Protein AF-N1RQD9-F1 (afdb_monomer)

Structure (mmCIF, N/CA/C/O backbone):
data_AF-N1RQD9-F1
#
_entry.id   AF-N1RQD9-F1
#
loop_
_atom_site.group_PDB
_atom_site.id
_atom_site.type_symbol
_atom_site.label_atom_id
_atom_site.label_alt_id
_atom_site.label_comp_id
_atom_site.label_asym_id
_atom_site.label_entity_id
_atom_site.label_seq_id
_atom_site.pdbx_PDB_ins_code
_atom_site.Cartn_x
_atom_site.Cartn_y
_atom_site.Cartn_z
_atom_site.occupancy
_atom_site.B_iso_or_equiv
_atom_site.auth_seq_id
_atom_site.auth_comp_id
_atom_site.auth_asym_id
_atom_site.auth_atom_id
_atom_site.pdbx_PDB_model_num
ATOM 1 N N . MET A 1 1 ? 2.187 -6.759 -18.958 1.00 49.72 1 MET A N 1
ATOM 2 C CA . MET A 1 1 ? 1.749 -5.370 -18.717 1.00 49.72 1 MET A CA 1
ATOM 3 C C . MET A 1 1 ? 0.652 -5.446 -17.679 1.00 49.72 1 MET A C 1
ATOM 5 O O . MET A 1 1 ? -0.322 -6.141 -17.935 1.00 49.72 1 MET A O 1
ATOM 9 N N . ALA A 1 2 ? 0.857 -4.864 -16.498 1.00 62.41 2 ALA A N 1
ATOM 10 C CA . ALA A 1 2 ? -0.220 -4.725 -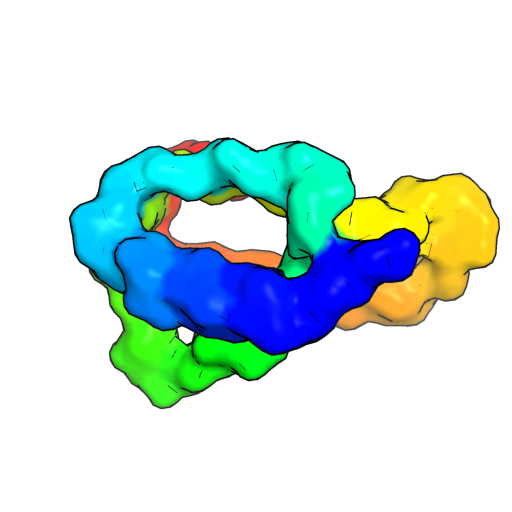15.523 1.00 62.41 2 ALA A CA 1
ATOM 11 C C . ALA A 1 2 ? -1.31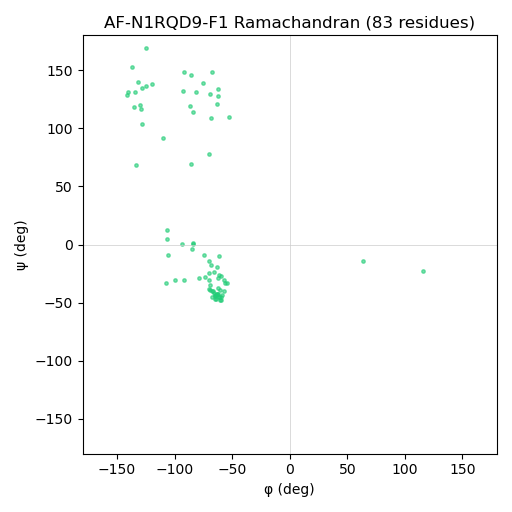6 -3.843 -16.139 1.00 62.41 2 ALA A C 1
ATOM 13 O O . ALA A 1 2 ? -0.998 -2.839 -16.777 1.00 62.41 2 ALA A O 1
ATOM 14 N N . ASP A 1 3 ? -2.576 -4.253 -16.015 1.00 71.94 3 ASP A N 1
ATOM 15 C CA . ASP A 1 3 ? -3.698 -3.497 -16.563 1.00 71.94 3 ASP A CA 1
ATOM 16 C C . ASP A 1 3 ? -4.149 -2.435 -15.541 1.00 71.94 3 ASP A C 1
ATOM 18 O O . ASP A 1 3 ? -4.543 -2.787 -14.421 1.00 71.94 3 ASP A O 1
ATOM 22 N N . PRO A 1 4 ? -4.099 -1.135 -15.884 1.00 70.94 4 PRO A N 1
ATOM 23 C CA . PRO A 1 4 ? -4.475 -0.070 -14.956 1.00 70.94 4 PRO A CA 1
ATOM 24 C C . PRO A 1 4 ? -5.972 -0.096 -14.596 1.00 70.94 4 PRO A C 1
ATOM 26 O O . PRO A 1 4 ? -6.356 0.368 -13.522 1.00 70.94 4 PRO A O 1
ATOM 29 N N . GLY A 1 5 ? -6.826 -0.678 -15.444 1.00 78.12 5 GLY A N 1
ATOM 30 C CA . GLY A 1 5 ? -8.241 -0.901 -15.147 1.00 78.12 5 GLY A CA 1
ATOM 31 C C . GLY A 1 5 ? -8.450 -1.956 -14.059 1.00 78.12 5 GLY A C 1
ATOM 32 O O . GLY A 1 5 ? -9.281 -1.764 -13.168 1.00 78.12 5 GLY A O 1
ATOM 33 N N . VAL A 1 6 ? -7.651 -3.026 -14.066 1.00 80.62 6 VAL A N 1
ATOM 34 C CA . VAL A 1 6 ? -7.650 -4.052 -13.008 1.00 80.62 6 VAL A CA 1
ATOM 35 C C . VAL A 1 6 ? -7.165 -3.469 -11.677 1.00 80.62 6 VAL A C 1
ATOM 37 O O . VAL A 1 6 ? -7.783 -3.729 -10.643 1.00 80.62 6 VAL A O 1
ATOM 40 N N . ALA A 1 7 ? -6.124 -2.629 -11.693 1.00 80.56 7 ALA A N 1
ATOM 41 C CA . ALA A 1 7 ? -5.639 -1.936 -10.497 1.00 80.56 7 ALA A CA 1
ATOM 42 C C . ALA A 1 7 ? -6.717 -1.034 -9.873 1.00 80.56 7 ALA A C 1
ATOM 44 O O . ALA A 1 7 ? -6.967 -1.107 -8.668 1.00 80.56 7 ALA A O 1
ATOM 45 N N . ALA A 1 8 ? -7.424 -0.256 -10.698 1.00 80.00 8 ALA A N 1
ATOM 46 C CA . ALA A 1 8 ? -8.513 0.603 -10.241 1.00 80.00 8 ALA A CA 1
ATOM 47 C C . ALA A 1 8 ? -9.723 -0.191 -9.715 1.00 80.00 8 ALA A C 1
ATOM 49 O O . ALA A 1 8 ? -10.322 0.183 -8.703 1.00 80.00 8 ALA A O 1
ATOM 50 N N . ALA A 1 9 ? -10.086 -1.297 -10.372 1.00 83.12 9 ALA A N 1
ATOM 51 C CA . ALA A 1 9 ? -11.170 -2.164 -9.916 1.00 83.12 9 ALA A CA 1
ATOM 52 C C . ALA A 1 9 ? -10.848 -2.805 -8.556 1.00 83.12 9 ALA A C 1
ATOM 54 O O . ALA A 1 9 ? -11.695 -2.802 -7.660 1.00 83.12 9 ALA A O 1
ATOM 55 N N . LEU A 1 10 ? -9.614 -3.288 -8.377 1.00 81.69 10 LEU A N 1
ATOM 56 C CA . LEU A 1 10 ? -9.144 -3.854 -7.112 1.00 81.69 10 LEU A CA 1
ATOM 57 C C . LEU A 1 10 ? -9.103 -2.811 -5.995 1.00 81.69 10 LEU A C 1
ATOM 59 O O . LEU A 1 10 ? -9.571 -3.100 -4.898 1.00 81.69 10 LEU A O 1
ATOM 63 N N . ALA A 1 11 ? -8.617 -1.599 -6.273 1.00 83.00 11 ALA A N 1
ATOM 64 C CA . ALA A 1 11 ? -8.596 -0.505 -5.303 1.00 83.00 11 ALA A CA 1
ATOM 65 C C . ALA A 1 11 ? -9.999 -0.153 -4.788 1.00 83.00 11 ALA A C 1
ATOM 67 O O . ALA A 1 11 ? -10.209 0.005 -3.587 1.00 83.00 11 ALA A O 1
ATOM 68 N N . ARG A 1 12 ? -10.986 -0.095 -5.690 1.00 80.69 12 ARG A N 1
ATOM 69 C CA . ARG A 1 12 ? -12.383 0.170 -5.318 1.00 80.69 12 ARG A CA 1
ATOM 70 C C . ARG A 1 12 ? -13.017 -1.000 -4.568 1.00 80.69 12 ARG A C 1
ATOM 72 O O . ARG A 1 12 ? -13.786 -0.784 -3.636 1.00 80.69 12 ARG A O 1
ATOM 79 N N . GLY A 1 13 ? -12.699 -2.232 -4.964 1.00 80.94 13 GLY A N 1
ATOM 80 C CA . GLY A 1 13 ? -13.177 -3.441 -4.294 1.00 80.94 13 GLY A CA 1
ATOM 81 C C . GLY A 1 13 ? -12.561 -3.655 -2.909 1.00 80.94 13 GLY A C 1
ATOM 82 O O . GLY A 1 13 ? -13.178 -4.294 -2.059 1.00 80.94 13 GLY A O 1
ATOM 83 N N . SER A 1 14 ? -11.374 -3.099 -2.649 1.00 81.94 14 SER A N 1
ATOM 84 C CA . SER A 1 14 ? -10.651 -3.312 -1.396 1.00 81.94 14 SER A CA 1
ATOM 85 C C . SER A 1 14 ? -11.062 -2.385 -0.250 1.00 81.94 14 SER A C 1
ATOM 87 O O . SER A 1 14 ? -10.604 -2.597 0.869 1.00 81.94 14 SER A O 1
ATOM 89 N N . PHE A 1 15 ? -11.963 -1.415 -0.458 1.00 78.06 15 PHE A N 1
ATOM 90 C CA . PHE A 1 15 ? -12.423 -0.512 0.613 1.00 78.06 15 PHE A CA 1
ATOM 91 C C . PHE A 1 15 ? -13.034 -1.229 1.827 1.00 78.06 15 PHE A C 1
ATOM 93 O O . PHE A 1 15 ? -12.913 -0.739 2.949 1.00 78.06 15 PHE A O 1
ATOM 100 N N . GLY A 1 16 ? -13.660 -2.390 1.617 1.00 78.38 16 GLY A N 1
ATOM 101 C CA . GLY A 1 16 ? -14.226 -3.215 2.689 1.00 78.38 16 GLY A CA 1
ATOM 102 C C . GLY A 1 16 ? -13.296 -4.311 3.218 1.00 78.38 16 GLY A 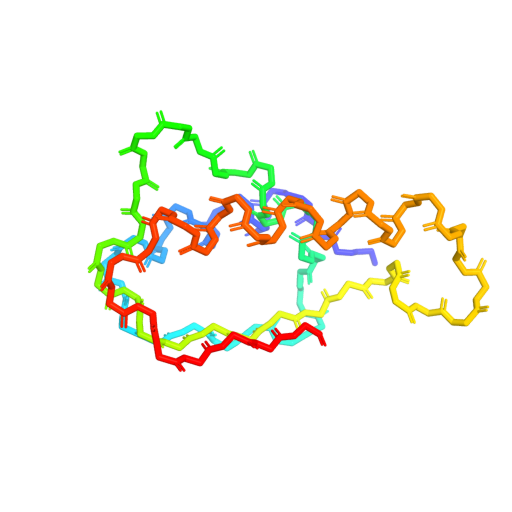C 1
ATOM 103 O O . GLY A 1 16 ? -13.709 -5.078 4.084 1.00 78.38 16 GLY A O 1
ATOM 104 N N . LEU A 1 17 ? -12.075 -4.435 2.690 1.00 83.31 17 LEU A N 1
ATOM 105 C CA . LEU A 1 17 ? -11.155 -5.510 3.056 1.00 83.31 17 LEU A CA 1
ATOM 106 C C . LEU A 1 17 ? -10.235 -5.099 4.204 1.00 83.31 17 LEU A C 1
ATOM 108 O O . LEU A 1 17 ? -9.829 -3.947 4.325 1.00 83.31 17 LEU A O 1
ATOM 112 N N . THR A 1 18 ? -9.856 -6.087 5.012 1.00 84.56 18 THR A N 1
ATOM 113 C CA . THR A 1 18 ? -8.887 -5.918 6.104 1.00 84.56 18 THR A CA 1
ATOM 114 C C . THR A 1 18 ? -7.459 -6.211 5.667 1.00 84.56 18 THR A C 1
ATOM 116 O O . THR A 1 18 ? -6.506 -5.626 6.169 1.00 84.56 18 THR A O 1
ATOM 119 N N . ARG A 1 19 ? -7.286 -7.115 4.706 1.00 83.06 19 ARG A N 1
ATOM 120 C CA . ARG A 1 19 ? -5.977 -7.514 4.195 1.00 83.06 19 ARG A CA 1
ATOM 121 C C . ARG A 1 19 ? -6.019 -7.547 2.679 1.00 83.06 19 ARG A C 1
ATOM 123 O O . ARG A 1 19 ? -6.928 -8.150 2.112 1.00 83.06 19 ARG A O 1
ATOM 130 N N . LEU A 1 20 ? -5.032 -6.929 2.043 1.00 83.12 20 LEU A N 1
ATOM 131 C CA . LEU A 1 20 ? -4.876 -6.933 0.596 1.00 83.12 20 LEU A CA 1
ATOM 132 C C 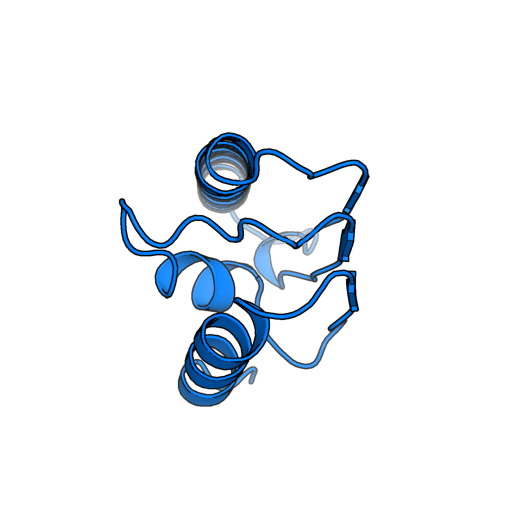. LEU A 1 20 ? -3.452 -7.356 0.242 1.00 83.12 20 LEU A C 1
ATOM 134 O O . LEU A 1 20 ? -2.490 -6.668 0.569 1.00 83.12 20 LEU A O 1
ATOM 138 N N . HIS A 1 21 ? -3.323 -8.484 -0.446 1.00 81.25 21 HIS A N 1
ATOM 139 C CA . HIS A 1 21 ? -2.036 -8.994 -0.901 1.00 81.25 21 HIS A CA 1
ATOM 140 C C . HIS A 1 21 ? -2.141 -9.278 -2.394 1.00 81.25 21 HIS A C 1
ATOM 142 O O . HIS A 1 21 ? -2.780 -10.252 -2.796 1.00 81.25 21 HIS A O 1
ATOM 148 N N . VAL A 1 22 ? -1.572 -8.396 -3.215 1.00 76.56 22 VAL A N 1
ATOM 149 C CA . VAL A 1 22 ? -1.677 -8.491 -4.678 1.00 76.56 22 VAL A CA 1
ATOM 150 C C . VAL A 1 22 ? -0.299 -8.281 -5.313 1.00 76.56 22 VAL A C 1
ATOM 152 O O . VAL A 1 22 ? -0.048 -7.260 -5.955 1.00 76.56 22 VAL A O 1
ATOM 155 N N . PRO A 1 23 ? 0.630 -9.231 -5.121 1.00 69.44 23 PRO A N 1
ATOM 156 C CA . PRO A 1 23 ? 1.946 -9.160 -5.729 1.00 69.44 23 PRO A CA 1
ATOM 157 C C . PRO A 1 23 ? 1.845 -9.503 -7.222 1.00 69.44 23 PRO A C 1
ATOM 159 O O . PRO A 1 23 ? 1.126 -10.420 -7.618 1.00 69.44 23 PRO A O 1
ATOM 162 N N . TYR A 1 24 ? 2.572 -8.768 -8.057 1.00 69.69 24 TYR A N 1
ATOM 163 C CA . TYR A 1 24 ? 2.756 -8.965 -9.502 1.00 69.69 24 TYR A CA 1
ATOM 164 C C . TYR A 1 24 ? 1.523 -8.850 -10.416 1.00 69.69 24 TYR A C 1
ATOM 166 O O . TYR A 1 24 ? 1.700 -8.737 -11.629 1.00 69.69 24 TYR A O 1
ATOM 174 N N . MET A 1 25 ? 0.291 -8.857 -9.896 1.00 71.06 25 MET A N 1
ATOM 175 C CA . MET A 1 25 ? -0.911 -8.738 -10.740 1.00 71.06 25 MET A CA 1
ATOM 176 C C . MET A 1 25 ? -1.199 -7.298 -11.173 1.00 71.06 25 MET A C 1
ATOM 178 O O . MET A 1 25 ? -1.781 -7.083 -12.236 1.00 71.06 25 MET A O 1
ATOM 182 N N . ILE A 1 26 ? -0.805 -6.319 -10.359 1.00 79.94 26 ILE A N 1
ATOM 183 C CA . ILE A 1 26 ? -1.025 -4.893 -10.609 1.00 79.94 26 ILE A CA 1
ATOM 184 C C . ILE A 1 26 ? 0.230 -4.100 -10.262 1.00 79.94 26 ILE A C 1
ATOM 186 O O . ILE A 1 26 ? 1.004 -4.520 -9.402 1.00 79.94 26 ILE A O 1
ATOM 190 N N . ASP A 1 27 ? 0.419 -2.955 -10.915 1.00 83.62 27 ASP A N 1
ATOM 191 C CA . ASP A 1 27 ? 1.446 -2.009 -10.491 1.00 83.62 27 ASP A CA 1
ATOM 192 C C . ASP A 1 27 ? 0.916 -1.166 -9.326 1.00 83.62 27 ASP A C 1
ATOM 194 O O . ASP A 1 27 ? -0.191 -0.619 -9.396 1.00 83.62 27 ASP A O 1
ATOM 198 N N . ALA A 1 28 ? 1.705 -1.056 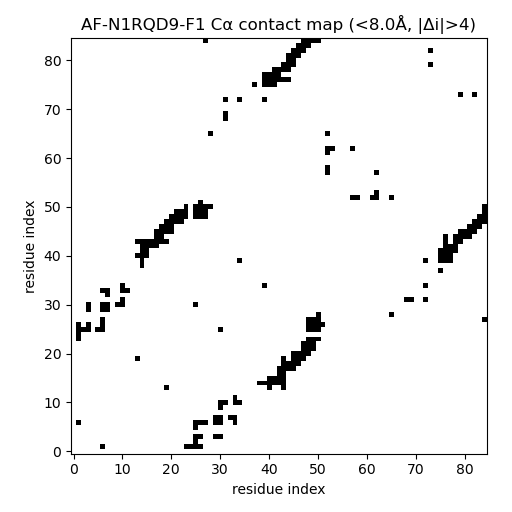-8.255 1.00 82.81 28 ALA A N 1
ATOM 199 C CA . ALA A 1 28 ? 1.342 -0.246 -7.096 1.00 82.81 28 ALA A CA 1
ATOM 200 C C . ALA A 1 28 ? 1.052 1.218 -7.472 1.00 82.81 28 ALA A C 1
ATOM 202 O O . ALA A 1 28 ? 0.159 1.828 -6.891 1.00 82.81 28 ALA A O 1
ATOM 203 N N . TRP A 1 29 ? 1.737 1.762 -8.482 1.00 82.25 29 TRP A N 1
ATOM 204 C CA . TRP A 1 29 ? 1.510 3.118 -8.977 1.00 82.25 29 TRP A CA 1
ATOM 205 C C . TRP A 1 29 ? 0.075 3.317 -9.470 1.00 82.25 29 TRP A C 1
ATOM 207 O O . TRP A 1 29 ? -0.601 4.274 -9.089 1.00 82.25 29 TRP A O 1
ATOM 217 N N . ASP A 1 30 ? -0.426 2.389 -10.285 1.00 82.06 30 ASP A N 1
ATOM 218 C CA . ASP A 1 30 ? -1.785 2.474 -10.819 1.00 82.06 30 ASP A CA 1
ATOM 219 C C . ASP A 1 30 ? -2.841 2.151 -9.754 1.00 82.06 30 ASP A C 1
ATOM 221 O O . ASP A 1 30 ? -3.939 2.710 -9.788 1.00 82.06 30 ASP A O 1
ATOM 225 N N . PHE A 1 31 ? -2.497 1.332 -8.755 1.00 83.12 31 PHE A N 1
ATOM 226 C CA . PHE A 1 31 ? -3.338 1.122 -7.577 1.00 83.12 31 PHE A CA 1
ATOM 227 C C . PHE A 1 31 ? -3.473 2.402 -6.739 1.00 83.12 31 PHE A C 1
ATOM 229 O O . PHE A 1 31 ? -4.579 2.768 -6.341 1.00 83.12 31 PHE A O 1
ATOM 236 N N . PHE A 1 32 ? -2.373 3.127 -6.511 1.00 81.56 32 PHE A N 1
ATOM 237 C CA . PHE A 1 32 ? -2.402 4.379 -5.755 1.00 81.56 32 PHE A CA 1
ATOM 238 C C . PHE A 1 32 ? -3.096 5.512 -6.502 1.00 81.56 32 PHE A C 1
ATOM 240 O O . PHE A 1 32 ? -3.752 6.322 -5.864 1.00 81.56 32 PHE A O 1
ATOM 247 N N . LYS A 1 33 ? -3.056 5.563 -7.838 1.00 80.19 33 LYS A N 1
ATOM 248 C CA . LYS A 1 33 ? -3.850 6.551 -8.599 1.00 80.19 33 LYS A CA 1
ATOM 249 C C . LYS A 1 33 ? -5.353 6.441 -8.361 1.00 80.19 33 LYS A C 1
ATOM 251 O O . LYS A 1 33 ? -6.070 7.427 -8.515 1.00 80.19 33 LYS A O 1
ATOM 256 N N . ALA A 1 34 ? -5.842 5.252 -8.017 1.00 76.62 34 ALA A N 1
ATOM 257 C CA . ALA A 1 34 ? -7.243 5.055 -7.673 1.00 76.62 34 ALA A CA 1
ATOM 258 C C . ALA A 1 34 ? -7.594 5.603 -6.275 1.00 76.62 34 ALA A C 1
ATOM 260 O O . ALA A 1 34 ? -8.776 5.695 -5.937 1.00 76.62 34 ALA A O 1
ATOM 261 N N . TYR A 1 35 ? -6.597 6.002 -5.478 1.00 74.06 35 TYR A N 1
ATOM 262 C CA . TYR A 1 35 ? -6.805 6.707 -4.222 1.00 74.06 35 TYR A CA 1
ATOM 263 C C . TYR A 1 35 ? -7.361 8.109 -4.488 1.00 74.06 35 TYR A C 1
ATOM 265 O O . TYR A 1 35 ? -6.672 9.011 -4.963 1.00 74.06 35 TYR A O 1
ATOM 273 N N . GLN A 1 36 ? -8.633 8.313 -4.154 1.00 65.62 36 GLN A N 1
ATOM 274 C CA . GLN A 1 36 ? -9.230 9.643 -4.093 1.00 65.62 36 GLN A CA 1
ATOM 275 C C . GLN A 1 36 ? -9.117 10.184 -2.668 1.00 65.62 36 GLN A C 1
ATOM 277 O O . GLN A 1 36 ? -9.498 9.502 -1.718 1.00 65.62 36 GLN A O 1
ATOM 282 N N . LYS A 1 37 ? -8.653 11.434 -2.515 1.00 58.84 37 LYS A N 1
ATOM 283 C CA . LYS A 1 37 ? -8.646 12.146 -1.225 1.00 58.84 37 LYS A CA 1
ATOM 284 C C . LYS A 1 37 ? -10.054 12.105 -0.609 1.00 58.84 37 LYS A C 1
ATOM 286 O O . LYS A 1 37 ? -10.971 12.731 -1.131 1.00 58.84 37 LYS A O 1
ATOM 291 N N . GLY A 1 38 ? -10.215 11.338 0.472 1.00 58.16 38 GLY A N 1
ATOM 292 C CA . GLY A 1 38 ? -11.493 11.102 1.161 1.00 58.16 38 GLY A CA 1
ATOM 293 C C . GLY A 1 38 ? -11.989 9.648 1.124 1.00 58.16 38 GLY A C 1
ATOM 294 O O . GLY A 1 38 ? -12.708 9.237 2.032 1.00 58.16 38 GLY A O 1
ATOM 295 N N . CYS A 1 39 ? -11.553 8.838 0.154 1.00 62.78 39 CYS A N 1
ATOM 296 C CA . CYS A 1 39 ? -11.743 7.383 0.152 1.00 62.78 39 CYS A CA 1
ATOM 297 C C . CYS A 1 39 ? -10.616 6.714 0.945 1.00 62.78 39 CYS A C 1
ATOM 299 O O . CYS A 1 39 ? -9.724 6.068 0.400 1.00 62.78 39 CYS A O 1
ATOM 301 N N . ALA A 1 40 ? -10.639 6.927 2.256 1.00 67.75 40 ALA A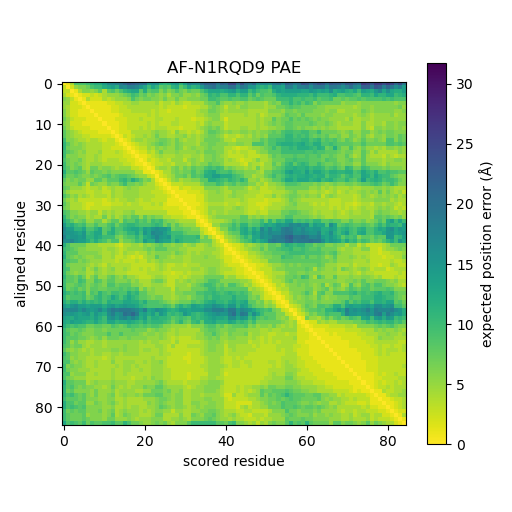 N 1
ATOM 302 C CA . ALA A 1 40 ? -9.727 6.266 3.173 1.00 67.75 40 ALA A CA 1
ATOM 303 C C . ALA A 1 40 ? -10.070 4.769 3.244 1.00 67.75 40 ALA A C 1
ATOM 305 O O . ALA A 1 40 ? -11.226 4.396 3.451 1.00 67.75 40 ALA A O 1
ATOM 306 N N . TRP A 1 41 ? -9.073 3.901 3.071 1.00 82.25 41 TRP A N 1
ATOM 307 C CA . TRP A 1 41 ? -9.193 2.461 3.301 1.00 82.25 41 TRP A CA 1
ATOM 308 C C . TRP A 1 41 ? -9.337 2.201 4.812 1.00 82.25 41 TRP A C 1
ATOM 310 O O . TRP A 1 41 ? -8.388 1.843 5.503 1.00 82.25 41 TRP A O 1
ATOM 320 N N . GLN A 1 42 ? -10.547 2.431 5.333 1.00 79.81 42 GLN A N 1
ATOM 321 C CA . GLN A 1 42 ? -10.858 2.488 6.772 1.00 79.81 42 GLN A CA 1
ATOM 322 C C . GLN A 1 42 ? -10.593 1.178 7.520 1.00 79.81 42 GLN A C 1
ATOM 324 O O . GLN A 1 42 ? -10.347 1.176 8.726 1.00 79.81 42 GLN A O 1
ATOM 329 N N . HIS A 1 43 ? -10.707 0.057 6.814 1.00 81.06 43 HIS A N 1
ATOM 330 C CA . HIS A 1 43 ? -10.645 -1.275 7.405 1.00 81.06 43 HIS A CA 1
ATOM 331 C C . HIS A 1 43 ? -9.336 -1.999 7.124 1.00 81.06 43 HIS A C 1
ATOM 333 O O . HIS A 1 43 ? -9.115 -3.052 7.709 1.00 81.06 43 HIS A O 1
ATOM 339 N N . LEU A 1 44 ? -8.488 -1.451 6.257 1.00 83.50 44 LEU A N 1
ATOM 340 C CA . LEU A 1 44 ? -7.346 -2.152 5.695 1.00 83.50 44 LEU A CA 1
ATOM 341 C C . LEU A 1 44 ? -6.159 -2.052 6.665 1.00 83.50 44 LEU A C 1
ATOM 343 O O . LEU A 1 44 ? -5.643 -0.975 6.947 1.00 83.50 44 LEU A O 1
ATOM 347 N N . GLU A 1 45 ? -5.773 -3.198 7.216 1.00 85.00 45 GLU A N 1
ATOM 348 C CA . GLU A 1 45 ? -4.741 -3.356 8.242 1.00 85.00 45 GLU A CA 1
ATOM 349 C C . GLU A 1 45 ? -3.408 -3.805 7.652 1.00 85.00 45 GLU A C 1
ATOM 351 O O . GLU A 1 45 ? -2.347 -3.496 8.194 1.00 85.00 45 GLU A O 1
ATOM 356 N N . SER A 1 46 ? -3.421 -4.559 6.553 1.00 83.12 46 SER A N 1
ATOM 357 C CA . SER A 1 46 ? -2.177 -4.939 5.884 1.00 83.12 46 SER A CA 1
ATOM 358 C C . SER A 1 46 ? -2.303 -4.891 4.376 1.00 83.12 46 SER A C 1
ATOM 360 O O . SER A 1 46 ? -3.234 -5.472 3.808 1.00 83.12 46 SER A O 1
ATOM 362 N N . ILE A 1 47 ? -1.334 -4.239 3.742 1.00 83.88 47 ILE A N 1
ATOM 363 C CA . ILE A 1 47 ? -1.240 -4.131 2.293 1.00 83.88 47 ILE A CA 1
ATOM 364 C C . ILE A 1 47 ? 0.144 -4.557 1.812 1.00 83.88 47 ILE A C 1
ATOM 366 O O . ILE A 1 47 ? 1.167 -4.179 2.384 1.00 83.88 47 ILE A O 1
ATOM 370 N N . SER A 1 48 ? 0.170 -5.359 0.754 1.00 84.69 48 SER A N 1
ATOM 371 C CA . SER A 1 48 ? 1.401 -5.702 0.050 1.00 84.69 48 SER A CA 1
ATOM 372 C C . SER A 1 48 ? 1.170 -5.608 -1.446 1.00 84.69 48 SER A C 1
ATOM 374 O O . SER A 1 48 ? 0.315 -6.306 -2.007 1.00 84.69 48 SER A O 1
ATOM 376 N N . LEU A 1 49 ? 1.922 -4.710 -2.066 1.00 81.62 49 LEU A N 1
ATOM 377 C CA . LEU A 1 49 ? 1.893 -4.437 -3.495 1.00 81.62 49 LEU A CA 1
ATOM 378 C C . LEU A 1 49 ? 3.304 -4.593 -4.050 1.00 81.62 49 LEU A C 1
ATOM 380 O O . LEU A 1 49 ? 4.264 -4.705 -3.302 1.00 81.62 49 LEU A O 1
ATOM 384 N N . THR A 1 50 ? 3.412 -4.597 -5.371 1.00 81.69 50 THR A N 1
ATOM 385 C CA . THR A 1 50 ? 4.694 -4.574 -6.078 1.00 81.69 50 THR A CA 1
ATOM 386 C C . THR A 1 50 ? 4.626 -3.499 -7.147 1.00 81.69 50 THR A C 1
ATOM 388 O O . THR A 1 50 ? 3.603 -3.378 -7.825 1.00 81.69 50 THR A O 1
ATOM 391 N N . SER A 1 51 ? 5.700 -2.744 -7.350 1.00 78.50 51 SER A N 1
ATOM 392 C CA . SER A 1 51 ? 5.813 -1.850 -8.505 1.00 78.50 51 SER A CA 1
ATOM 393 C C . SER A 1 51 ? 7.004 -2.237 -9.362 1.00 78.50 51 SER A C 1
ATOM 395 O O . SER A 1 51 ? 8.098 -2.492 -8.853 1.00 78.50 51 SER A O 1
ATOM 397 N N . ALA A 1 52 ? 6.814 -2.210 -10.681 1.00 75.38 52 ALA A N 1
ATOM 398 C CA . ALA A 1 52 ? 7.918 -2.356 -11.620 1.00 75.38 52 ALA A CA 1
ATOM 399 C C . ALA A 1 52 ? 8.933 -1.204 -11.488 1.00 75.38 52 ALA A C 1
ATOM 401 O O . ALA A 1 52 ? 10.085 -1.360 -11.884 1.00 75.38 52 ALA A O 1
ATOM 402 N N . LEU A 1 53 ? 8.531 -0.075 -10.889 1.00 70.81 53 LEU A N 1
ATOM 403 C CA . LEU A 1 53 ? 9.398 1.071 -10.613 1.00 70.81 53 LEU A CA 1
ATOM 404 C C . LEU A 1 53 ? 10.442 0.801 -9.521 1.00 70.81 53 LEU A C 1
ATOM 406 O O . LEU A 1 53 ? 11.394 1.561 -9.414 1.00 70.81 53 LEU A O 1
ATOM 410 N N . LEU A 1 54 ? 10.311 -0.267 -8.730 1.00 71.88 54 LEU A N 1
ATOM 411 C CA . LEU A 1 54 ? 11.350 -0.684 -7.778 1.00 71.88 54 LEU A CA 1
ATOM 412 C C . LEU A 1 54 ? 12.442 -1.546 -8.437 1.00 71.88 54 LEU A C 1
ATOM 414 O O . LEU A 1 54 ? 13.384 -1.976 -7.773 1.00 71.88 54 LEU A O 1
ATOM 418 N N . ALA A 1 55 ? 12.341 -1.808 -9.745 1.00 76.75 55 ALA A N 1
ATOM 419 C CA . ALA A 1 55 ? 13.368 -2.530 -10.484 1.00 76.75 55 ALA A CA 1
ATOM 420 C C . ALA A 1 55 ? 14.669 -1.702 -10.586 1.00 76.75 55 ALA A C 1
ATOM 422 O O . ALA A 1 55 ? 14.605 -0.477 -10.713 1.00 76.75 55 ALA A O 1
ATOM 423 N N . PRO A 1 56 ? 15.851 -2.349 -10.622 1.00 64.56 56 PRO A N 1
ATOM 424 C CA . PRO A 1 56 ? 17.165 -1.696 -10.506 1.00 64.56 56 PRO A CA 1
ATOM 425 C C . PRO A 1 56 ? 17.519 -0.672 -11.601 1.00 64.56 56 PRO A C 1
ATOM 427 O O . PRO A 1 56 ? 18.500 0.049 -11.458 1.00 64.56 56 PRO A O 1
ATOM 430 N N . TYR A 1 57 ? 16.738 -0.582 -12.681 1.00 65.31 57 TYR A N 1
ATOM 431 C CA . TYR A 1 57 ? 16.950 0.361 -13.791 1.00 65.31 57 TYR A CA 1
ATOM 432 C C . TYR A 1 57 ? 15.945 1.521 -13.810 1.00 65.31 57 TYR A C 1
ATOM 434 O O . TYR A 1 57 ? 15.828 2.238 -14.805 1.00 65.31 57 TYR A O 1
ATOM 442 N N . SER A 1 58 ? 15.187 1.690 -12.733 1.00 71.06 58 SER A N 1
ATOM 443 C CA . SER A 1 58 ? 14.135 2.698 -12.646 1.00 71.06 58 SER A CA 1
ATOM 444 C C . SER A 1 58 ? 14.695 4.046 -12.202 1.00 71.06 58 SER A C 1
ATOM 446 O O . SER A 1 58 ? 15.637 4.127 -11.418 1.00 71.06 58 SER A O 1
ATOM 448 N N . SER A 1 59 ? 14.114 5.132 -12.710 1.00 77.75 59 SER A N 1
ATOM 449 C CA . SER A 1 59 ? 14.517 6.491 -12.343 1.00 77.75 59 SER A CA 1
ATOM 450 C C . SER A 1 59 ? 14.292 6.740 -10.845 1.00 77.75 59 SER A C 1
ATOM 452 O O . SER A 1 59 ? 13.171 6.569 -10.366 1.00 77.75 59 SER A O 1
ATOM 454 N N . ASN A 1 60 ? 15.321 7.210 -10.129 1.00 76.69 60 ASN A N 1
ATOM 455 C CA . ASN A 1 60 ? 15.235 7.540 -8.696 1.00 76.69 60 ASN A CA 1
ATOM 456 C C . ASN A 1 60 ? 14.101 8.529 -8.372 1.00 76.69 60 ASN A C 1
ATOM 458 O O . ASN A 1 60 ? 13.466 8.413 -7.323 1.00 76.69 60 ASN A O 1
ATOM 462 N N . ASP A 1 61 ? 13.800 9.454 -9.287 1.00 81.88 61 ASP A N 1
ATOM 463 C CA . ASP A 1 61 ? 12.688 10.398 -9.131 1.00 81.88 61 ASP A CA 1
ATOM 464 C C . ASP A 1 61 ? 11.336 9.677 -9.075 1.00 81.88 61 ASP A C 1
ATOM 466 O O . ASP A 1 61 ? 10.522 9.959 -8.203 1.00 81.88 61 ASP A O 1
ATOM 470 N N . LYS A 1 62 ? 11.126 8.673 -9.938 1.00 79.19 62 LYS A N 1
ATOM 471 C CA . LYS A 1 62 ? 9.886 7.879 -9.970 1.00 79.19 62 LYS A CA 1
ATOM 472 C C . LYS A 1 62 ? 9.742 6.988 -8.740 1.00 79.19 62 LYS A C 1
ATOM 474 O O . LYS A 1 62 ? 8.632 6.789 -8.261 1.00 79.19 62 LYS A O 1
ATOM 479 N N . ILE A 1 63 ? 10.855 6.465 -8.220 1.00 83.19 63 ILE A N 1
ATOM 480 C CA . ILE A 1 63 ? 10.866 5.719 -6.954 1.00 83.19 63 ILE A CA 1
ATOM 481 C C . ILE A 1 63 ? 10.465 6.646 -5.805 1.00 83.19 63 ILE A C 1
ATOM 483 O O . ILE A 1 63 ? 9.602 6.296 -5.004 1.00 83.19 63 ILE A O 1
ATOM 487 N N . SER A 1 64 ? 11.049 7.843 -5.744 1.00 83.6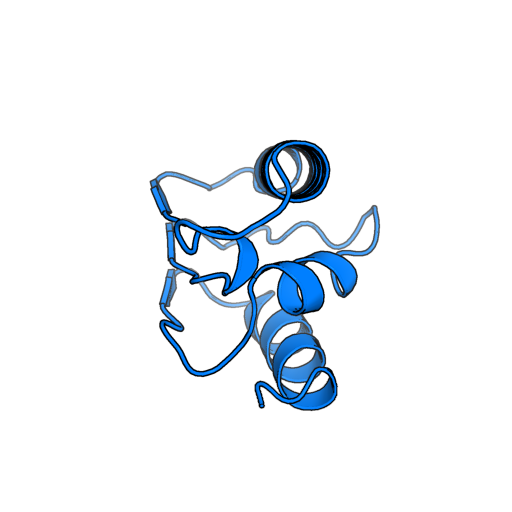2 64 SER A N 1
ATOM 488 C CA . SER A 1 64 ? 10.727 8.829 -4.707 1.00 83.62 64 SER A CA 1
ATOM 489 C C . SER A 1 64 ? 9.262 9.262 -4.781 1.00 83.62 64 SER A C 1
ATOM 491 O O . SER A 1 64 ? 8.584 9.323 -3.759 1.00 83.62 64 SER A O 1
ATOM 493 N N . GLU A 1 65 ? 8.744 9.489 -5.988 1.00 85.62 65 GLU A N 1
ATOM 494 C CA . GLU A 1 65 ? 7.339 9.831 -6.222 1.00 85.62 65 GLU A CA 1
ATOM 495 C C . GLU A 1 65 ? 6.395 8.694 -5.792 1.00 85.62 65 GLU A C 1
ATOM 497 O O . GLU A 1 65 ? 5.390 8.939 -5.118 1.00 85.62 65 GLU A O 1
ATOM 502 N N . LEU A 1 66 ? 6.745 7.440 -6.101 1.00 84.75 66 LEU A N 1
ATOM 503 C CA . LEU A 1 66 ? 6.007 6.252 -5.665 1.00 84.75 66 LEU A CA 1
ATOM 504 C C . LEU A 1 66 ? 5.976 6.138 -4.136 1.00 84.75 66 LEU A C 1
ATOM 506 O O . LEU A 1 66 ? 4.912 5.894 -3.57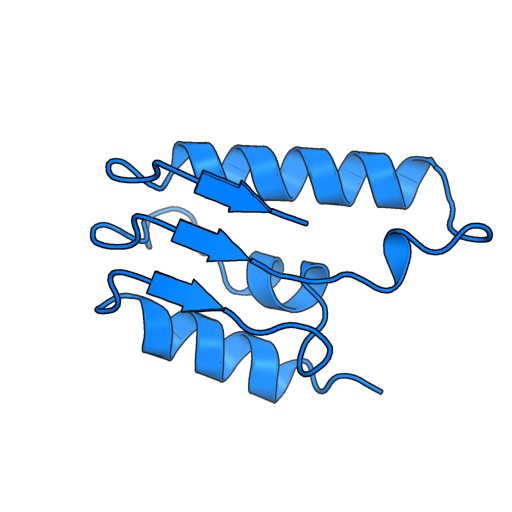0 1.00 84.75 66 LEU A O 1
ATOM 510 N N . LEU A 1 67 ? 7.113 6.340 -3.466 1.00 85.38 67 LEU A N 1
ATOM 511 C CA . LEU A 1 67 ? 7.211 6.276 -2.006 1.00 85.38 67 LEU A CA 1
ATOM 512 C C . LEU A 1 67 ? 6.450 7.421 -1.323 1.00 85.38 67 LEU A C 1
ATOM 514 O O . LEU A 1 67 ? 5.763 7.187 -0.326 1.00 85.38 67 LEU A O 1
ATOM 518 N N . CYS A 1 68 ? 6.511 8.639 -1.866 1.00 86.56 68 CYS A N 1
ATOM 519 C CA . CYS A 1 68 ? 5.696 9.761 -1.393 1.00 86.56 68 CYS A CA 1
ATOM 520 C C . CYS A 1 68 ? 4.203 9.451 -1.532 1.00 86.56 68 CYS A C 1
ATOM 522 O O . CYS A 1 68 ? 3.458 9.581 -0.562 1.00 86.56 68 CYS A O 1
ATOM 524 N N . THR A 1 69 ? 3.777 8.958 -2.696 1.00 84.81 69 THR A N 1
ATOM 525 C CA . THR A 1 69 ? 2.375 8.591 -2.941 1.00 84.81 69 THR A CA 1
ATOM 526 C C . THR A 1 69 ? 1.919 7.477 -1.996 1.00 84.81 69 THR A C 1
ATOM 528 O O . THR A 1 69 ? 0.860 7.578 -1.378 1.00 84.81 69 THR A O 1
ATOM 531 N N . ALA A 1 70 ? 2.739 6.438 -1.818 1.00 84.38 70 ALA A N 1
ATOM 532 C CA . ALA A 1 70 ? 2.487 5.358 -0.868 1.00 84.38 70 ALA A CA 1
ATOM 533 C C . ALA A 1 70 ? 2.321 5.886 0.566 1.00 84.38 70 ALA A C 1
ATOM 535 O O . ALA A 1 70 ? 1.433 5.443 1.294 1.00 84.38 70 ALA A O 1
ATOM 536 N N . SER A 1 71 ? 3.133 6.872 0.951 1.00 84.75 71 SER A N 1
ATOM 537 C CA . SER A 1 71 ? 3.060 7.514 2.265 1.00 84.75 71 SER A CA 1
ATOM 538 C C . SER A 1 71 ? 1.768 8.317 2.437 1.00 84.75 71 SER A C 1
ATOM 540 O O . SER A 1 71 ? 1.099 8.183 3.458 1.00 84.75 71 SER A O 1
ATOM 542 N N . GLU A 1 72 ? 1.364 9.109 1.440 1.00 85.25 72 GLU A N 1
ATOM 543 C CA . GLU A 1 72 ? 0.092 9.849 1.471 1.00 85.25 72 GLU A CA 1
ATOM 544 C C . GLU A 1 72 ? -1.121 8.918 1.582 1.00 85.25 72 GLU A C 1
ATOM 546 O O . GLU A 1 72 ? -2.073 9.199 2.315 1.00 85.25 72 GLU A O 1
ATOM 551 N N . VAL A 1 73 ? -1.068 7.791 0.874 1.00 83.00 73 VAL A N 1
ATOM 552 C CA . VAL A 1 73 ? -2.081 6.739 0.933 1.00 83.00 73 VAL A CA 1
ATOM 553 C C . VAL A 1 73 ? -2.120 6.106 2.326 1.00 83.00 73 VAL A C 1
ATOM 555 O O . VAL A 1 73 ? -3.198 5.980 2.907 1.00 83.00 73 VAL A O 1
ATOM 558 N N . ALA A 1 74 ? -0.959 5.764 2.890 1.00 83.62 74 ALA A N 1
ATOM 559 C CA . ALA A 1 74 ? -0.841 5.182 4.224 1.00 83.62 74 ALA A CA 1
ATOM 560 C C . ALA A 1 74 ? -1.355 6.125 5.326 1.00 83.62 74 ALA A C 1
ATOM 562 O O . ALA A 1 74 ? -2.027 5.673 6.251 1.00 83.62 74 ALA A O 1
ATOM 563 N N . LEU A 1 75 ? -1.125 7.437 5.202 1.00 84.19 75 LEU A N 1
ATOM 564 C CA . LEU A 1 75 ? -1.674 8.443 6.124 1.00 84.19 75 LEU A CA 1
ATOM 565 C C . LEU A 1 75 ? -3.212 8.467 6.129 1.00 84.19 75 LEU A C 1
ATOM 567 O O . LEU A 1 75 ? -3.821 8.847 7.128 1.00 84.19 75 LEU A O 1
ATOM 571 N N . GLY A 1 76 ? -3.846 8.045 5.034 1.00 81.25 76 GLY A N 1
ATOM 572 C CA . GLY A 1 76 ? -5.295 7.885 4.932 1.00 81.25 76 GLY A CA 1
ATOM 573 C C . GLY A 1 76 ? -5.835 6.555 5.466 1.00 81.25 76 GLY A C 1
ATOM 574 O O . GLY A 1 76 ? -7.039 6.328 5.375 1.00 81.25 76 GLY A O 1
ATOM 575 N N . MET A 1 77 ? -4.995 5.660 5.991 1.00 85.31 77 MET A N 1
ATOM 576 C CA . MET A 1 77 ? -5.390 4.327 6.457 1.00 85.31 77 MET A CA 1
ATOM 577 C C . MET A 1 77 ? -5.298 4.234 7.988 1.00 85.31 77 MET A C 1
ATOM 579 O O . MET A 1 77 ? -4.255 3.870 8.529 1.00 85.31 77 MET A O 1
ATOM 583 N N . PRO A 1 78 ? -6.381 4.514 8.732 1.00 82.12 78 PRO A N 1
ATOM 584 C CA . PRO A 1 78 ? -6.314 4.630 10.191 1.00 82.12 78 PRO A CA 1
ATOM 585 C C . PRO A 1 78 ? -6.028 3.310 10.921 1.00 82.12 78 PRO A C 1
ATOM 587 O O . PRO A 1 78 ? -5.658 3.332 12.092 1.00 82.12 78 PRO A O 1
ATOM 590 N N . LYS A 1 79 ? -6.220 2.162 10.261 1.00 84.62 79 LYS A N 1
ATOM 591 C CA . LYS A 1 79 ? -5.985 0.829 10.836 1.00 84.62 79 LYS A CA 1
ATOM 592 C C . LYS A 1 79 ? -4.731 0.139 10.307 1.00 84.62 79 LYS A C 1
ATOM 594 O O . LYS A 1 79 ? -4.494 -1.015 10.651 1.00 84.62 79 LYS A O 1
ATOM 599 N N . LEU A 1 80 ? -3.935 0.817 9.484 1.00 86.19 80 LEU A N 1
ATOM 600 C CA . LEU A 1 80 ? -2.776 0.216 8.842 1.00 86.19 80 LEU A CA 1
ATOM 601 C C . LEU A 1 80 ? -1.734 -0.219 9.878 1.00 86.19 80 LEU A C 1
ATOM 603 O O . LEU A 1 80 ? -1.215 0.591 10.641 1.00 86.19 80 LEU A O 1
ATOM 607 N N . GLN A 1 81 ? -1.417 -1.508 9.880 1.00 86.06 81 GLN A N 1
ATOM 608 C CA . GLN A 1 81 ? -0.384 -2.115 10.719 1.00 86.06 81 GLN A CA 1
ATOM 609 C C . GLN A 1 81 ? 0.852 -2.507 9.912 1.00 86.06 81 GLN A C 1
ATOM 611 O O . GLN A 1 81 ? 1.965 -2.474 10.429 1.00 86.06 81 GLN A O 1
ATOM 616 N N . SER A 1 82 ? 0.667 -2.909 8.653 1.00 83.44 82 SER A N 1
ATOM 617 C CA . SER A 1 82 ? 1.758 -3.375 7.801 1.00 83.44 82 SER A CA 1
ATOM 618 C C . SER A 1 82 ? 1.573 -2.897 6.367 1.00 83.44 82 SER A C 1
ATOM 620 O O . SER A 1 82 ? 0.516 -3.079 5.765 1.00 83.44 82 SER A O 1
ATOM 622 N N . PHE A 1 83 ? 2.619 -2.287 5.822 1.00 82.88 83 PHE A N 1
ATOM 623 C CA . PHE A 1 83 ? 2.673 -1.812 4.449 1.00 82.88 83 PHE A CA 1
ATOM 624 C C . PHE A 1 83 ? 3.964 -2.324 3.817 1.00 82.88 83 PHE A C 1
ATOM 626 O O . PHE A 1 83 ? 5.050 -2.030 4.317 1.00 82.88 83 PHE A O 1
ATOM 633 N N . ALA A 1 84 ? 3.843 -3.099 2.744 1.00 83.44 84 ALA A N 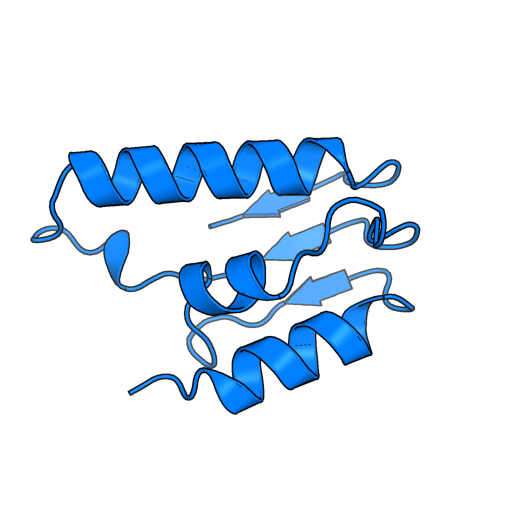1
ATOM 634 C CA . ALA A 1 84 ? 4.972 -3.637 1.996 1.00 83.44 84 ALA A CA 1
ATOM 635 C C . ALA A 1 84 ? 4.856 -3.258 0.513 1.00 83.44 84 ALA A C 1
ATOM 637 O O . ALA A 1 84 ? 3.766 -3.333 -0.066 1.00 83.44 84 ALA A O 1
ATOM 638 N N . LEU A 1 85 ? 5.980 -2.848 -0.076 1.00 74.12 85 LEU A N 1
ATOM 639 C CA . LEU A 1 85 ? 6.114 -2.439 -1.474 1.00 74.12 85 LEU A CA 1
ATOM 640 C C . LEU A 1 85 ? 7.242 -3.218 -2.158 1.00 74.12 85 LEU A C 1
ATOM 642 O O . LEU A 1 85 ? 8.247 -3.484 -1.458 1.00 74.12 85 LEU A O 1
#

pLDDT: mean 78.69, std 7.36, range [49.72, 86.56]

Radius of gyration: 12.06 Å; Cα contacts (8 Å, |Δi|>4): 132; chains: 1; bounding box: 31×21×30 Å

Sequence (85 aa):
MADPGVAAALARGSFGLTRLHVPYMIDAWDFFKAYQKGCAWQHLESISLTSALLAPYSSNDKISELLCTASEVALGMPKLQSFAL

Secondary structure (DSSP, 8-state):
---HHHHHHHHHHGGG-SEEE-TTTSBHHHHHHT--TT---TT--EEE-B-GGGSTTS-HHHHHHHHHHHHHHHHT-TT--EEE-

Mean predicted aligned error: 6.3 Å

Solvent-accessible surface area (backbone atoms only — not comparable to full-atom values): 4694 Å² total; per-residue (Å²): 130,60,48,57,67,58,16,34,51,48,46,66,64,43,45,83,30,44,70,46,80,46,67,80,66,26,38,39,65,43,30,53,68,56,58,50,98,84,66,46,35,60,50,28,26,34,41,34,37,27,43,77,54,76,42,98,89,44,58,67,66,59,40,50,50,49,52,50,51,51,47,59,53,50,74,42,21,84,46,56,77,44,81,48,107

InterPro domains:
  IPR046676 Domain of unknown function DUF6546 [PF20183] (3-83)

Foldseek 3Di:
DQDLVVLLVVLVVQLPPQEEEDEPNHALVSNLVNDDDPSQSARHAEYAYHHPCPPPPHDPVVVVVSVVSQVVNVVSYPNHNYYHD

Organism: Fusarium oxysporum f. sp. cubense (strain race 4) (NCBI:txid2502994)

Nearest PDB structures (foldseek):
  4zi5-assembly1_B  TM=4.370E-01  e=6.677E+00  metagenome
  3a4i-assembly1_B  TM=2.874E-01  e=1.718E+00  Pyrococcus horikoshii
  4a3q-assembly1_B  TM=4.329E-01  e=6.259E+00  Staphylococcus aureus